Protein AF-A0A368G6C1-F1 (afdb_monomer_lite)

Foldseek 3Di:
DQDPVLVVVLVVLVVVLVVLVVVLVCLVPDPPDFPQLSLLSVLLSVLSVQLSVLSVVLVVLVVDPDPVVSVVSNLVSVLSNLLSLLLNQLSLVSNVVLVVCCVPPVVVCVVPRNPPVNSVCSVVVSNVSSVVVSVVCSVVVPPSVVSNVVSVVSVVVSVVVVVVVVVVVVVVVVVVVVVD

Sequence (180 aa):
MISVPLTIVLLMYLLGNILSIVSLYILINHAGLHKNFRMVVILLILFGFLRSFAIYFLSANDYITEEFLQTNIREYLLAAFVYAICGFAIASLFLSIERCIAVYKPKQYERYSDKAILPCITLFTTLLLTAILGFWANKNTDNQIPLITVTTAAGIISLIVSFCLFALLKKSWRKFDANV

pLDDT: mean 75.35, std 10.46, range [46.41, 88.94]

Radius of gyration: 19.51 Å; chains: 1; bounding box: 48×31×70 Å

Structure (mmCIF, N/CA/C/O backbone):
data_AF-A0A368G6C1-F1
#
_entry.id   AF-A0A368G6C1-F1
#
loop_
_atom_site.group_PDB
_atom_site.id
_atom_site.type_symbol
_atom_site.label_atom_id
_atom_site.label_alt_id
_atom_site.label_comp_id
_atom_site.label_asym_id
_atom_site.label_entity_id
_atom_site.label_seq_id
_atom_site.pdbx_PDB_ins_code
_atom_site.Cartn_x
_atom_site.Cartn_y
_atom_site.Cartn_z
_atom_site.occupancy
_atom_site.B_iso_or_equiv
_atom_site.auth_seq_id
_atom_site.auth_comp_id
_atom_site.auth_asym_id
_atom_site.auth_atom_id
_atom_site.pdbx_PDB_model_num
ATOM 1 N N . MET A 1 1 ? -27.074 6.790 14.274 1.00 55.84 1 MET A N 1
ATOM 2 C CA . MET A 1 1 ? -27.446 6.844 12.839 1.00 55.84 1 MET A CA 1
ATOM 3 C C . MET A 1 1 ? -26.167 6.993 12.032 1.00 55.84 1 MET A C 1
ATOM 5 O O . MET A 1 1 ? -25.356 7.834 12.397 1.00 55.84 1 MET A O 1
ATOM 9 N N . ILE A 1 2 ? -25.960 6.180 10.993 1.00 65.75 2 ILE A N 1
ATOM 10 C CA . ILE A 1 2 ? -24.771 6.286 10.130 1.00 65.75 2 ILE A CA 1
ATOM 11 C C . ILE A 1 2 ? -24.845 7.614 9.372 1.00 65.75 2 ILE A C 1
ATOM 13 O O . ILE A 1 2 ? -25.849 7.900 8.720 1.00 65.75 2 ILE A O 1
ATOM 17 N N . SER A 1 3 ? -23.804 8.436 9.478 1.00 79.31 3 SER A N 1
ATOM 18 C CA . SER A 1 3 ? -23.736 9.705 8.759 1.00 79.31 3 SER A CA 1
ATOM 19 C C . SER A 1 3 ? -23.426 9.461 7.276 1.00 79.31 3 SER A C 1
ATOM 21 O O . SER A 1 3 ? -22.649 8.575 6.926 1.00 79.31 3 SER A O 1
ATOM 23 N N . VAL A 1 4 ? -24.014 10.265 6.384 1.00 75.75 4 VAL A N 1
ATOM 24 C CA . VAL A 1 4 ? -23.760 10.189 4.930 1.00 75.75 4 VAL A CA 1
ATOM 25 C C . VAL A 1 4 ? -22.255 10.203 4.583 1.00 75.75 4 VAL A C 1
ATOM 27 O O . VAL A 1 4 ? -21.843 9.388 3.755 1.00 75.75 4 VAL A O 1
ATOM 30 N N . PRO A 1 5 ? -21.401 11.030 5.227 1.00 74.94 5 PRO A N 1
ATOM 31 C CA . PRO A 1 5 ? -19.956 10.997 4.997 1.00 74.94 5 PRO A CA 1
ATOM 32 C C . PRO A 1 5 ? -19.320 9.647 5.343 1.00 74.94 5 PRO A C 1
ATOM 34 O O . PRO A 1 5 ? -18.483 9.156 4.587 1.00 74.94 5 PRO A O 1
ATOM 37 N N . LEU A 1 6 ? -19.736 9.021 6.449 1.00 74.56 6 LEU A N 1
ATOM 38 C CA . LEU A 1 6 ? -19.211 7.723 6.872 1.00 74.56 6 LEU A CA 1
ATOM 39 C C . LEU A 1 6 ? -19.566 6.631 5.856 1.00 74.56 6 LEU A C 1
ATOM 41 O O . LEU A 1 6 ? -18.702 5.846 5.470 1.00 74.56 6 LEU A O 1
ATOM 45 N N . THR A 1 7 ? -20.801 6.628 5.349 1.00 78.31 7 THR A N 1
ATOM 46 C CA . THR A 1 7 ? -21.238 5.685 4.307 1.00 78.31 7 THR A CA 1
ATOM 47 C C . THR A 1 7 ? -20.398 5.807 3.036 1.00 78.31 7 THR A C 1
ATOM 49 O O . THR A 1 7 ? -19.979 4.793 2.477 1.00 78.31 7 THR A O 1
ATOM 52 N N . ILE A 1 8 ? -20.107 7.035 2.590 1.00 77.69 8 ILE A N 1
ATOM 53 C CA . ILE A 1 8 ? -19.274 7.282 1.400 1.00 77.69 8 ILE A CA 1
ATOM 54 C C . ILE A 1 8 ? -17.854 6.747 1.613 1.00 77.69 8 ILE A C 1
ATOM 56 O O . ILE A 1 8 ? -17.314 6.070 0.736 1.00 77.69 8 ILE A O 1
ATOM 60 N N . VAL A 1 9 ? -17.262 7.006 2.782 1.00 76.06 9 VAL A N 1
ATOM 61 C CA . VAL A 1 9 ? -15.922 6.514 3.131 1.00 76.06 9 VAL A CA 1
ATOM 62 C C . VAL A 1 9 ? -15.884 4.984 3.118 1.00 76.06 9 VAL A C 1
ATOM 64 O O . VAL A 1 9 ? -15.007 4.398 2.482 1.00 76.06 9 VAL A O 1
ATOM 67 N N . LEU A 1 10 ? -16.858 4.325 3.749 1.00 80.38 10 LEU A N 1
ATOM 68 C CA . LEU A 1 10 ? -16.955 2.862 3.775 1.00 80.38 10 LEU A CA 1
ATOM 69 C C . LEU A 1 10 ? -17.082 2.266 2.367 1.00 80.38 10 LEU A C 1
ATOM 71 O O . LEU A 1 10 ? -16.419 1.273 2.054 1.00 80.38 10 LEU A O 1
ATOM 75 N N . LEU A 1 11 ? -17.881 2.900 1.507 1.00 80.06 11 LEU A N 1
ATOM 76 C CA . LEU A 1 11 ? -18.085 2.473 0.126 1.00 80.06 11 LEU A CA 1
ATOM 77 C C . LEU A 1 11 ? -16.814 2.653 -0.719 1.00 80.06 11 LEU A C 1
ATOM 79 O O . LEU A 1 11 ? -16.469 1.759 -1.492 1.00 80.06 11 LEU A O 1
ATOM 83 N N . MET A 1 12 ? -16.064 3.744 -0.518 1.00 80.06 12 MET A N 1
ATOM 84 C CA . MET A 1 12 ? -14.744 3.934 -1.137 1.00 80.06 12 MET A CA 1
ATOM 85 C C . MET A 1 12 ? -13.767 2.816 -0.764 1.00 80.06 12 MET A C 1
ATOM 87 O O . MET A 1 12 ? -13.094 2.273 -1.641 1.00 80.06 12 MET A O 1
ATOM 91 N N . TYR A 1 13 ? -13.691 2.452 0.517 1.00 79.50 13 TYR A N 1
ATOM 92 C CA . TYR A 1 13 ? -12.810 1.372 0.964 1.00 79.50 13 TYR A CA 1
ATOM 93 C C . TYR A 1 13 ? -13.264 0.001 0.446 1.00 79.50 13 TYR A C 1
ATOM 95 O O . TYR A 1 13 ? -12.424 -0.809 0.055 1.00 79.50 13 TYR A O 1
ATOM 103 N N . LEU A 1 14 ? -14.577 -0.240 0.350 1.00 80.06 14 LEU A N 1
ATOM 104 C CA . LEU A 1 14 ? -15.117 -1.478 -0.224 1.00 80.06 14 LEU A CA 1
ATOM 105 C C . LEU A 1 14 ? -14.733 -1.618 -1.699 1.00 80.06 14 LEU A C 1
ATOM 107 O O . LEU A 1 14 ? -14.235 -2.662 -2.120 1.00 80.06 14 LEU A O 1
ATOM 111 N N . LEU A 1 15 ? -14.912 -0.546 -2.469 1.00 80.88 15 LEU A N 1
ATOM 112 C CA . LEU A 1 15 ? -14.528 -0.504 -3.875 1.00 80.88 15 LEU A CA 1
ATOM 113 C C . LEU A 1 15 ? -13.011 -0.690 -4.038 1.00 80.88 15 LEU A C 1
ATOM 115 O O . LEU A 1 15 ? -12.570 -1.463 -4.889 1.00 80.88 15 LEU A O 1
ATOM 119 N N . GLY A 1 16 ? -12.216 -0.055 -3.171 1.00 77.38 16 GLY A N 1
ATOM 120 C CA . GLY A 1 16 ? -10.768 -0.246 -3.102 1.00 77.38 16 GLY A CA 1
ATOM 121 C C . GLY A 1 16 ? -10.362 -1.702 -2.854 1.00 77.38 16 GLY A C 1
ATOM 122 O O . GLY A 1 16 ? -9.473 -2.213 -3.537 1.00 77.38 16 GLY A O 1
ATOM 123 N N . ASN A 1 17 ? -11.039 -2.403 -1.943 1.00 82.12 17 ASN A N 1
ATOM 124 C CA . ASN A 1 17 ? -10.784 -3.818 -1.663 1.00 82.12 17 ASN A CA 1
ATOM 125 C C . ASN A 1 17 ? -11.118 -4.718 -2.855 1.00 82.12 17 ASN A C 1
ATOM 127 O O . ASN A 1 17 ? -10.312 -5.580 -3.203 1.00 82.12 17 ASN A O 1
ATOM 131 N N . ILE A 1 18 ? -12.254 -4.492 -3.524 1.00 81.75 18 ILE A N 1
ATOM 132 C CA . ILE A 1 18 ? -12.636 -5.253 -4.726 1.00 81.75 18 ILE A CA 1
ATOM 133 C C . ILE A 1 18 ? -11.558 -5.105 -5.808 1.00 81.75 18 ILE A C 1
ATOM 135 O O . ILE A 1 18 ? -11.057 -6.102 -6.332 1.00 81.75 18 ILE A O 1
ATOM 139 N N . LEU A 1 19 ? -11.138 -3.870 -6.097 1.00 79.56 19 LEU A N 1
ATOM 140 C CA . LEU A 1 19 ? -10.070 -3.600 -7.065 1.00 79.56 19 LEU A CA 1
ATOM 141 C C . LEU A 1 19 ? -8.726 -4.213 -6.641 1.00 79.56 19 LEU A C 1
ATOM 143 O O . LEU A 1 19 ? -7.961 -4.678 -7.491 1.00 79.56 19 LEU A O 1
ATOM 147 N N . SER A 1 20 ? -8.439 -4.247 -5.339 1.00 81.25 20 SER A N 1
ATOM 148 C CA . SER A 1 20 ? -7.212 -4.837 -4.795 1.00 81.25 20 SER A CA 1
ATOM 149 C C . SER A 1 20 ? -7.184 -6.360 -4.952 1.00 81.25 20 SER A C 1
ATOM 151 O O . SER A 1 20 ? -6.136 -6.908 -5.289 1.00 81.25 20 SER A O 1
ATOM 153 N N . ILE A 1 21 ? -8.327 -7.042 -4.805 1.00 80.19 21 ILE A N 1
ATOM 154 C CA . ILE A 1 21 ? -8.460 -8.487 -5.070 1.00 80.19 21 ILE A CA 1
ATOM 155 C C . ILE A 1 21 ? -8.202 -8.786 -6.550 1.00 80.19 21 ILE A C 1
ATOM 157 O O . ILE A 1 21 ? -7.421 -9.683 -6.869 1.00 80.19 21 ILE A O 1
ATOM 161 N N . VAL A 1 22 ? -8.802 -8.009 -7.459 1.00 79.19 22 VAL A N 1
ATOM 162 C CA . VAL A 1 22 ? -8.560 -8.160 -8.905 1.00 79.19 22 VAL A CA 1
ATOM 163 C C . VAL A 1 22 ? -7.083 -7.926 -9.232 1.00 79.19 22 VAL A C 1
ATOM 165 O O . VAL A 1 22 ? -6.479 -8.697 -9.977 1.00 79.19 22 VAL A O 1
ATOM 168 N N . SER A 1 23 ? -6.474 -6.902 -8.632 1.00 78.31 23 SER A N 1
ATOM 169 C CA . SER A 1 23 ? -5.050 -6.596 -8.815 1.00 78.31 23 SER A CA 1
ATOM 170 C C . SER A 1 23 ? -4.153 -7.736 -8.328 1.00 78.31 23 SER A C 1
ATOM 172 O O . SER A 1 23 ? -3.209 -8.110 -9.022 1.00 78.31 23 SER A O 1
ATOM 174 N N . LEU A 1 24 ? -4.467 -8.332 -7.173 1.00 81.69 24 LEU A N 1
ATOM 175 C CA . LEU A 1 24 ? -3.734 -9.473 -6.626 1.00 81.69 24 LEU A CA 1
ATOM 176 C C . LEU A 1 24 ? -3.854 -10.709 -7.529 1.00 81.69 24 LEU A C 1
ATOM 178 O O . LEU A 1 24 ? -2.854 -11.372 -7.798 1.00 81.69 24 LEU A O 1
ATOM 182 N N . TYR A 1 25 ? -5.055 -10.983 -8.045 1.00 80.12 25 TYR A N 1
ATOM 183 C CA . TYR A 1 25 ? -5.298 -12.076 -8.987 1.00 80.12 25 TYR A CA 1
ATOM 184 C C . TYR A 1 25 ? -4.452 -11.935 -10.260 1.00 80.12 25 TYR A C 1
ATOM 186 O O . TYR A 1 25 ? -3.793 -12.888 -10.682 1.00 80.12 25 TYR A O 1
ATOM 194 N N . ILE A 1 26 ? -4.414 -10.733 -10.845 1.00 79.00 26 ILE A N 1
ATOM 195 C CA . ILE A 1 26 ? -3.572 -10.442 -12.016 1.00 79.00 26 ILE A CA 1
ATOM 196 C C . ILE A 1 26 ? -2.094 -10.652 -11.671 1.00 79.00 26 ILE A C 1
ATOM 198 O O . ILE A 1 26 ? -1.358 -11.260 -12.448 1.00 79.00 26 ILE A O 1
ATOM 202 N N . LEU A 1 27 ? -1.660 -10.189 -10.498 1.00 80.31 27 LEU A N 1
ATOM 203 C CA . LEU A 1 27 ? -0.264 -10.255 -10.076 1.00 80.31 27 LEU A CA 1
ATOM 204 C C . LEU A 1 27 ? 0.248 -11.686 -9.871 1.00 80.31 27 LEU A C 1
ATOM 206 O O . LEU A 1 27 ? 1.405 -11.977 -10.183 1.00 80.31 27 LEU A O 1
ATOM 210 N N . ILE A 1 28 ? -0.606 -12.567 -9.345 1.00 76.88 28 ILE A N 1
ATOM 211 C CA . ILE A 1 28 ? -0.286 -13.983 -9.133 1.00 76.88 28 ILE A CA 1
ATOM 212 C C . ILE A 1 28 ? -0.228 -14.721 -10.476 1.00 76.88 28 ILE A C 1
ATOM 214 O O . ILE A 1 28 ? 0.698 -15.498 -10.707 1.00 76.88 28 ILE A O 1
ATOM 218 N N . ASN A 1 29 ? -1.172 -14.445 -11.380 1.00 75.12 29 ASN A N 1
ATOM 219 C CA . ASN A 1 29 ? -1.310 -15.193 -12.631 1.00 75.12 29 ASN A CA 1
ATOM 220 C C . ASN A 1 29 ? -0.419 -14.691 -13.775 1.00 75.12 29 ASN A C 1
ATOM 222 O O . ASN A 1 29 ? -0.139 -15.445 -14.707 1.00 75.12 29 ASN A O 1
ATOM 226 N N . HIS A 1 30 ? 0.050 -13.441 -13.753 1.00 74.12 30 HIS A N 1
ATOM 227 C CA . HIS A 1 30 ? 0.976 -12.951 -14.773 1.00 74.12 30 HIS A CA 1
ATOM 228 C C . HIS A 1 30 ? 2.436 -13.278 -14.435 1.00 74.12 30 HIS A C 1
ATOM 230 O O . HIS A 1 30 ? 3.109 -12.599 -13.657 1.00 74.12 30 HIS A O 1
ATOM 236 N N . ALA A 1 31 ? 2.962 -14.299 -15.116 1.00 58.03 31 ALA A N 1
ATOM 237 C CA . ALA A 1 31 ? 4.341 -14.766 -14.985 1.00 58.03 31 ALA A CA 1
ATOM 238 C C . ALA A 1 31 ? 5.408 -13.786 -15.522 1.00 58.03 31 ALA A C 1
ATOM 240 O O . ALA A 1 31 ? 6.582 -13.971 -15.212 1.00 58.03 31 ALA A O 1
ATOM 241 N N . GLY A 1 32 ? 5.021 -12.741 -16.263 1.00 66.25 32 GLY A N 1
ATOM 242 C CA . GLY A 1 32 ? 5.947 -11.798 -16.907 1.00 66.25 32 GLY A CA 1
ATOM 243 C C . GLY A 1 32 ? 6.377 -10.583 -16.075 1.00 66.25 32 GLY A C 1
ATOM 244 O O . GLY A 1 32 ? 7.208 -9.812 -16.540 1.00 66.25 32 GLY A O 1
ATOM 245 N N . LEU A 1 33 ? 5.835 -10.365 -14.868 1.00 71.88 33 LEU A N 1
ATOM 246 C CA . LEU A 1 33 ? 6.248 -9.214 -14.050 1.00 71.88 33 LEU A CA 1
ATOM 247 C C . LEU A 1 33 ? 7.543 -9.503 -13.292 1.00 71.88 33 LEU A C 1
ATOM 249 O O . LEU A 1 33 ? 7.695 -10.582 -12.718 1.00 71.88 33 LEU A O 1
ATOM 253 N N . HIS A 1 34 ? 8.432 -8.521 -13.192 1.00 80.06 34 HIS A N 1
ATOM 254 C CA . HIS A 1 34 ? 9.635 -8.665 -12.381 1.00 80.06 34 HIS A CA 1
ATOM 255 C C . HIS A 1 34 ? 9.317 -8.893 -10.902 1.00 80.06 34 HIS A C 1
ATOM 257 O O . HIS A 1 34 ? 8.352 -8.348 -10.357 1.00 80.06 34 HIS A O 1
ATOM 263 N N . LYS A 1 35 ? 10.149 -9.692 -10.228 1.00 82.44 35 LYS A N 1
ATOM 264 C CA . LYS A 1 35 ? 9.893 -10.115 -8.839 1.00 82.44 35 LYS A CA 1
ATOM 265 C C . LYS A 1 35 ? 9.842 -8.946 -7.858 1.00 82.44 35 LYS A C 1
ATOM 267 O O . LYS A 1 35 ? 8.988 -8.941 -6.974 1.00 82.44 35 LYS A O 1
ATOM 272 N N . ASN A 1 36 ? 10.721 -7.956 -8.021 1.00 81.69 36 ASN A N 1
ATOM 273 C CA . ASN A 1 36 ? 10.719 -6.769 -7.168 1.00 81.69 36 ASN A CA 1
ATOM 274 C C . ASN A 1 36 ? 9.430 -5.948 -7.330 1.00 81.69 36 ASN A C 1
ATOM 276 O O . ASN A 1 36 ? 8.798 -5.614 -6.331 1.00 81.69 36 ASN A O 1
ATOM 280 N N . PHE A 1 37 ? 8.981 -5.745 -8.571 1.00 82.88 37 PHE A N 1
ATOM 281 C CA . PHE A 1 37 ? 7.724 -5.058 -8.861 1.00 82.88 37 PHE A CA 1
ATOM 282 C C . PHE A 1 37 ? 6.537 -5.754 -8.220 1.00 82.88 37 PHE A C 1
ATOM 284 O O . PHE A 1 37 ? 5.716 -5.116 -7.560 1.00 82.88 37 PHE A O 1
ATOM 291 N N . ARG A 1 38 ? 6.471 -7.085 -8.339 1.00 85.25 38 ARG A N 1
ATOM 292 C CA . ARG A 1 38 ? 5.426 -7.856 -7.661 1.00 85.25 38 ARG A CA 1
ATOM 293 C C . ARG A 1 38 ? 5.457 -7.630 -6.158 1.00 85.25 38 ARG A C 1
ATOM 295 O O . ARG A 1 38 ? 4.409 -7.410 -5.565 1.00 85.25 38 ARG A O 1
ATOM 302 N N . MET A 1 39 ? 6.640 -7.629 -5.554 1.00 87.38 39 MET A N 1
ATOM 303 C CA . MET A 1 39 ? 6.766 -7.448 -4.113 1.00 87.38 39 MET A CA 1
ATO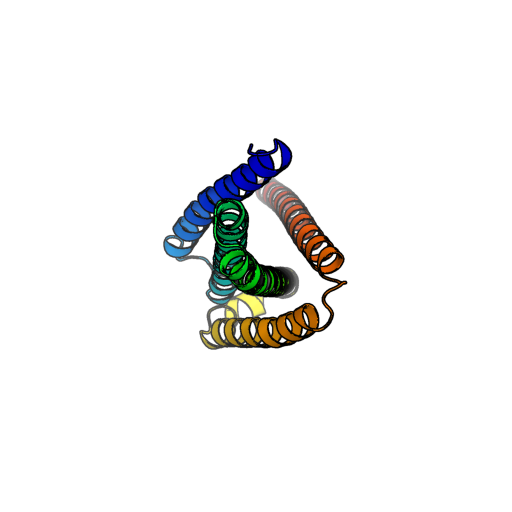M 304 C C . MET A 1 39 ? 6.256 -6.084 -3.641 1.00 87.38 39 MET A C 1
ATOM 306 O O . MET A 1 39 ? 5.497 -6.007 -2.676 1.00 87.38 39 MET A O 1
ATOM 310 N N . VAL A 1 40 ? 6.618 -5.011 -4.345 1.00 86.19 40 VAL A N 1
ATOM 311 C CA . VAL A 1 40 ? 6.156 -3.655 -4.022 1.00 86.19 40 VAL A CA 1
ATOM 312 C C . VAL A 1 40 ? 4.633 -3.542 -4.153 1.00 86.19 40 VAL A C 1
ATOM 314 O O . VAL A 1 40 ? 3.977 -2.970 -3.281 1.00 86.19 40 VAL A O 1
ATOM 317 N N . VAL A 1 41 ? 4.052 -4.131 -5.202 1.00 86.56 41 VAL A N 1
ATOM 318 C CA . VAL A 1 41 ? 2.594 -4.150 -5.404 1.00 86.56 41 VAL A CA 1
ATOM 319 C C . VAL A 1 41 ? 1.886 -4.980 -4.325 1.00 86.56 41 VAL A C 1
ATOM 321 O O . VAL A 1 41 ? 0.850 -4.550 -3.823 1.00 86.56 41 VAL A O 1
ATOM 324 N N . ILE A 1 42 ? 2.447 -6.122 -3.908 1.00 87.81 42 ILE A N 1
ATOM 325 C CA . ILE A 1 42 ? 1.916 -6.923 -2.788 1.00 87.81 42 ILE A CA 1
ATOM 326 C C . ILE A 1 42 ? 1.899 -6.097 -1.502 1.00 87.81 42 ILE A C 1
ATOM 328 O O . ILE A 1 42 ? 0.883 -6.078 -0.811 1.00 87.81 42 ILE A O 1
ATOM 332 N N . LEU A 1 43 ? 2.991 -5.389 -1.194 1.00 88.31 43 LEU A N 1
ATOM 333 C CA . LEU A 1 43 ? 3.065 -4.526 -0.012 1.00 88.31 43 LEU A CA 1
ATOM 334 C C . LEU A 1 43 ? 2.003 -3.421 -0.064 1.00 88.31 43 LEU A C 1
ATOM 336 O O . LEU A 1 43 ? 1.308 -3.202 0.925 1.00 88.31 43 LEU A O 1
ATOM 340 N N . LEU A 1 44 ? 1.818 -2.776 -1.220 1.00 87.25 44 LEU A N 1
ATOM 341 C CA . LEU A 1 44 ? 0.764 -1.775 -1.421 1.00 87.25 44 LEU A CA 1
ATOM 342 C C . LEU A 1 44 ? -0.636 -2.336 -1.167 1.00 87.25 44 LEU A C 1
ATOM 344 O O . LEU A 1 44 ? -1.423 -1.712 -0.457 1.00 87.25 44 LEU A O 1
ATOM 348 N N . ILE A 1 45 ? -0.938 -3.509 -1.726 1.00 86.88 45 ILE A N 1
ATOM 349 C CA . ILE A 1 45 ? -2.231 -4.177 -1.549 1.00 86.88 45 ILE A CA 1
ATOM 350 C C . ILE A 1 45 ? -2.443 -4.546 -0.076 1.00 86.88 45 ILE A C 1
ATOM 352 O O . ILE A 1 45 ? -3.509 -4.282 0.478 1.00 86.88 45 ILE A O 1
ATOM 356 N N . LEU A 1 46 ? -1.425 -5.102 0.584 1.00 88.94 46 LEU A N 1
ATOM 357 C CA . LEU A 1 46 ? -1.511 -5.541 1.976 1.00 88.94 46 LEU A CA 1
ATOM 358 C C . LEU A 1 46 ? -1.723 -4.364 2.939 1.00 88.94 46 LEU A C 1
ATOM 360 O O . LEU A 1 46 ? -2.607 -4.426 3.794 1.00 88.94 46 LEU A O 1
ATOM 364 N N . PHE A 1 47 ? -0.986 -3.264 2.767 1.00 88.19 47 PHE A N 1
ATOM 365 C CA . PHE A 1 47 ? -1.219 -2.041 3.542 1.00 88.19 47 PHE A CA 1
ATOM 366 C C . PHE A 1 47 ? -2.560 -1.378 3.202 1.00 88.19 47 PHE A C 1
ATOM 368 O O . PHE A 1 47 ? -3.205 -0.822 4.092 1.00 88.19 47 PHE 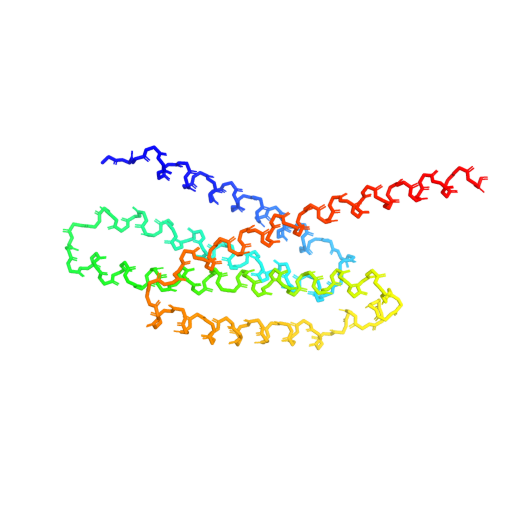A O 1
ATOM 375 N N . GLY A 1 48 ? -3.018 -1.478 1.950 1.00 85.12 48 GLY A N 1
ATOM 376 C CA . GLY A 1 48 ? -4.352 -1.043 1.533 1.00 85.12 48 GLY A CA 1
ATOM 377 C C . GLY A 1 48 ? -5.466 -1.792 2.269 1.00 85.12 48 GLY A C 1
ATOM 378 O O . GLY A 1 48 ? -6.358 -1.157 2.837 1.00 85.12 48 GLY A O 1
ATOM 379 N N . PHE A 1 49 ? -5.369 -3.122 2.349 1.00 86.62 49 PHE A N 1
ATOM 380 C CA . PHE A 1 49 ? -6.298 -3.935 3.133 1.00 86.62 49 PHE A CA 1
ATOM 381 C C . PHE A 1 49 ? -6.229 -3.601 4.619 1.00 86.62 49 PHE A C 1
ATOM 383 O O . PHE A 1 49 ? -7.271 -3.371 5.227 1.00 86.62 49 PHE A O 1
ATOM 390 N N . LEU A 1 50 ? -5.031 -3.518 5.205 1.00 88.00 50 LEU A N 1
ATOM 391 C CA . LEU A 1 50 ? -4.867 -3.199 6.627 1.00 88.00 50 LEU A CA 1
ATOM 392 C C . LEU A 1 50 ? -5.511 -1.849 6.981 1.00 88.00 50 LEU A C 1
ATOM 394 O O . LEU A 1 50 ? -6.225 -1.738 7.978 1.00 88.00 50 LEU A O 1
ATOM 398 N N . ARG A 1 51 ? -5.326 -0.842 6.119 1.00 85.06 51 ARG A N 1
ATOM 399 C CA . ARG A 1 51 ? -5.960 0.475 6.244 1.00 85.06 51 ARG A CA 1
ATOM 400 C C . ARG A 1 51 ? -7.486 0.373 6.185 1.00 85.06 51 ARG A C 1
ATOM 402 O O . ARG A 1 51 ? -8.167 0.984 7.006 1.00 85.06 51 ARG A O 1
ATOM 409 N N . SER A 1 52 ? -8.017 -0.388 5.229 1.00 83.25 52 SER A N 1
ATOM 410 C CA . SER A 1 52 ? -9.460 -0.601 5.100 1.00 83.25 52 SER A CA 1
ATOM 411 C C . SER A 1 52 ? -10.045 -1.317 6.315 1.00 83.25 52 SER A C 1
ATOM 413 O O . SER A 1 52 ? -11.090 -0.904 6.811 1.00 83.25 52 SER A O 1
ATOM 415 N N . PHE A 1 53 ? -9.378 -2.365 6.803 1.00 86.69 53 PHE A N 1
ATOM 416 C CA . PHE A 1 53 ? -9.800 -3.096 7.993 1.00 86.69 53 PHE A CA 1
ATOM 417 C C . PHE A 1 53 ? -9.855 -2.174 9.205 1.00 86.69 53 PHE A C 1
ATOM 419 O O . PHE A 1 53 ? -10.879 -2.136 9.880 1.00 86.69 53 PHE A O 1
ATOM 426 N N . ALA A 1 54 ? -8.810 -1.379 9.440 1.00 86.31 54 ALA A N 1
ATOM 427 C CA . ALA A 1 54 ? -8.785 -0.445 10.558 1.00 86.31 54 ALA A CA 1
ATOM 428 C C . ALA A 1 54 ? -9.973 0.534 10.523 1.00 86.31 54 ALA A C 1
ATOM 430 O O . ALA A 1 54 ? -10.592 0.757 11.556 1.00 86.31 54 ALA A O 1
ATOM 431 N N . ILE A 1 55 ? -10.362 1.048 9.349 1.00 84.06 55 ILE A N 1
ATOM 432 C CA . ILE A 1 55 ? -11.535 1.932 9.205 1.00 84.06 55 ILE A CA 1
ATOM 433 C C . ILE A 1 55 ? -12.857 1.202 9.454 1.00 84.06 55 ILE A C 1
ATOM 435 O O . ILE A 1 55 ? -13.747 1.763 10.095 1.00 84.06 55 ILE A O 1
ATOM 439 N N . TYR A 1 56 ? -13.001 -0.036 8.978 1.00 84.75 56 TYR A N 1
ATOM 440 C CA . TYR A 1 56 ? -14.196 -0.836 9.250 1.00 84.75 56 TYR A CA 1
ATOM 441 C C . TYR A 1 56 ? -14.360 -1.106 10.741 1.00 84.75 56 TYR A C 1
ATOM 443 O O . TYR A 1 56 ? -15.440 -0.881 11.281 1.00 84.75 56 TYR A O 1
ATOM 451 N N . PHE A 1 57 ? -13.282 -1.503 11.418 1.00 83.50 57 PHE A N 1
ATOM 452 C CA . PHE A 1 57 ? -13.298 -1.703 12.863 1.00 83.50 57 PHE A CA 1
ATOM 453 C C . PHE A 1 57 ? -13.508 -0.393 13.622 1.00 83.50 57 PHE A C 1
ATOM 455 O O . PHE A 1 57 ? -14.257 -0.388 14.590 1.00 83.50 57 PHE A O 1
ATOM 462 N N . LEU A 1 58 ? -12.932 0.723 13.167 1.00 83.94 58 LEU A N 1
ATOM 463 C CA . LEU A 1 58 ? -13.143 2.033 13.789 1.00 83.94 58 LEU A CA 1
ATOM 464 C C . LEU A 1 58 ? -14.612 2.462 13.693 1.00 83.94 58 LEU A C 1
ATOM 466 O O . LEU A 1 58 ? -15.168 2.967 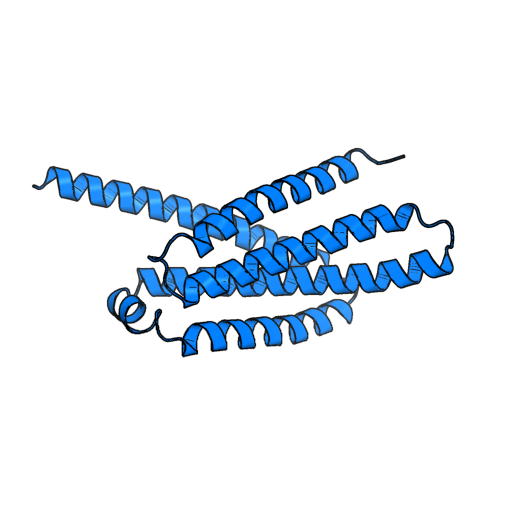14.657 1.00 83.94 58 LEU A O 1
ATOM 470 N N . SER A 1 59 ? -15.251 2.192 12.553 1.00 80.62 59 SER A N 1
ATOM 471 C CA . SER A 1 59 ? -16.676 2.472 12.336 1.00 80.62 59 SER A CA 1
ATOM 472 C C . SER A 1 59 ? -17.579 1.517 13.124 1.00 80.62 59 SER A C 1
ATOM 474 O O . SER A 1 59 ? -18.671 1.895 13.535 1.00 80.62 59 SER A O 1
ATOM 476 N N . ALA A 1 60 ? -17.142 0.270 13.329 1.00 80.88 60 ALA A N 1
ATOM 477 C CA . ALA A 1 60 ? -17.846 -0.713 14.150 1.00 80.88 60 ALA A CA 1
ATOM 478 C C . ALA A 1 60 ? -17.704 -0.426 15.656 1.00 80.88 60 ALA A C 1
ATOM 480 O O . ALA A 1 60 ? -18.617 -0.719 16.425 1.00 80.88 60 ALA A O 1
ATOM 481 N N . ASN A 1 61 ? -16.589 0.179 16.074 1.00 81.31 61 ASN A N 1
ATOM 482 C CA . ASN A 1 61 ? -16.312 0.540 17.463 1.00 81.31 61 ASN A CA 1
ATOM 483 C C . ASN A 1 61 ? -17.353 1.519 18.030 1.00 81.31 61 ASN A C 1
ATOM 485 O O . ASN A 1 61 ? -17.666 1.460 19.212 1.00 81.31 61 ASN A O 1
ATOM 489 N N . ASP A 1 62 ? -17.949 2.362 17.183 1.00 75.31 62 ASP A N 1
ATOM 490 C CA . ASP A 1 62 ? -19.015 3.296 17.572 1.00 75.31 62 ASP A CA 1
ATOM 491 C C . ASP A 1 62 ? -20.323 2.601 18.008 1.00 75.31 62 ASP A C 1
ATOM 493 O O . ASP A 1 62 ? -21.213 3.253 18.552 1.00 75.31 62 ASP A O 1
ATOM 497 N N . TYR A 1 63 ? -20.451 1.286 17.794 1.00 78.75 63 TYR A N 1
ATOM 498 C CA . TYR A 1 63 ? -21.593 0.481 18.244 1.00 78.75 63 TYR A CA 1
ATOM 499 C C . TYR A 1 63 ? -21.336 -0.265 19.562 1.00 78.75 63 TYR A C 1
ATOM 501 O O . TYR A 1 63 ? -22.243 -0.927 20.071 1.00 78.75 63 TYR A O 1
ATOM 509 N N . ILE A 1 64 ? -20.123 -0.185 20.119 1.00 81.19 64 ILE A N 1
ATOM 510 C CA . ILE A 1 64 ? -19.788 -0.812 21.401 1.00 81.19 64 ILE A CA 1
ATOM 511 C C . ILE A 1 64 ? -20.430 -0.002 22.529 1.00 81.19 64 ILE A C 1
ATOM 513 O O . ILE A 1 64 ? -20.251 1.207 22.619 1.00 81.19 64 ILE A O 1
ATOM 517 N N . THR A 1 65 ? -21.192 -0.675 23.391 1.00 74.62 65 THR A N 1
ATOM 518 C CA . THR A 1 65 ? -21.961 -0.034 24.472 1.00 74.62 65 THR A CA 1
ATOM 519 C C . THR A 1 65 ? -21.111 0.264 25.714 1.00 74.62 65 THR A C 1
ATOM 521 O O . THR A 1 65 ? -21.467 1.127 26.510 1.00 74.62 65 THR A O 1
ATOM 524 N N . GLU A 1 66 ? -19.987 -0.438 25.890 1.00 83.62 66 GLU A N 1
ATOM 525 C CA . GLU A 1 66 ? -19.057 -0.234 27.005 1.00 83.62 66 GLU A CA 1
ATOM 526 C C . GLU A 1 66 ? -18.005 0.841 26.684 1.00 83.62 66 GLU A C 1
ATOM 528 O O . GLU A 1 66 ? -17.093 0.619 25.887 1.00 83.62 66 GLU A O 1
ATOM 533 N N . GLU A 1 67 ? -18.085 1.987 27.363 1.00 78.94 67 GLU A N 1
ATOM 534 C CA . GLU A 1 67 ? -17.251 3.176 27.112 1.00 78.94 67 GLU A CA 1
ATOM 535 C C . GLU A 1 67 ? -15.744 2.941 27.359 1.00 78.94 67 GLU A C 1
ATOM 537 O O . GLU A 1 67 ? -14.886 3.396 26.593 1.00 78.94 67 GLU A O 1
ATOM 542 N N . PHE A 1 68 ? -15.401 2.159 28.391 1.00 77.44 68 PHE A N 1
ATOM 543 C CA . PHE A 1 68 ? -14.011 1.795 28.690 1.00 77.44 68 PHE A CA 1
ATOM 544 C C . PHE A 1 68 ? -13.396 0.923 27.586 1.00 77.44 68 PHE A C 1
ATOM 546 O O . PHE A 1 68 ? -12.256 1.138 27.166 1.00 77.44 68 PHE A O 1
ATOM 553 N N . LEU A 1 69 ? -14.154 -0.055 27.088 1.00 78.25 69 LEU A N 1
ATOM 554 C CA . LEU A 1 69 ? -13.703 -0.948 26.027 1.00 78.25 69 LEU A CA 1
ATOM 555 C C . LEU A 1 69 ? -13.598 -0.195 24.691 1.00 78.25 69 LEU A C 1
ATOM 557 O O . LEU A 1 69 ? -12.602 -0.330 23.979 1.00 78.25 69 LEU A O 1
ATOM 561 N N . GLN A 1 70 ? -14.583 0.656 24.399 1.00 80.19 70 GLN A N 1
ATOM 562 C CA . GLN A 1 70 ? -14.641 1.487 23.199 1.00 80.19 70 GLN A CA 1
ATOM 563 C C . GLN A 1 70 ? -13.421 2.410 23.069 1.00 80.19 70 GLN A C 1
ATOM 565 O O . GLN A 1 70 ? -12.860 2.536 21.978 1.00 80.19 70 GLN A O 1
ATOM 570 N N . THR A 1 71 ? -12.997 3.050 24.161 1.00 80.12 71 THR A N 1
ATOM 571 C CA . THR A 1 71 ? -11.883 4.014 24.139 1.00 80.12 71 THR A CA 1
ATOM 572 C C . THR A 1 71 ? -10.545 3.315 23.902 1.00 80.12 71 THR A C 1
ATOM 574 O O . THR A 1 71 ? -9.800 3.702 23.001 1.00 80.12 71 THR A O 1
ATOM 577 N N . ASN A 1 72 ? -10.284 2.220 24.622 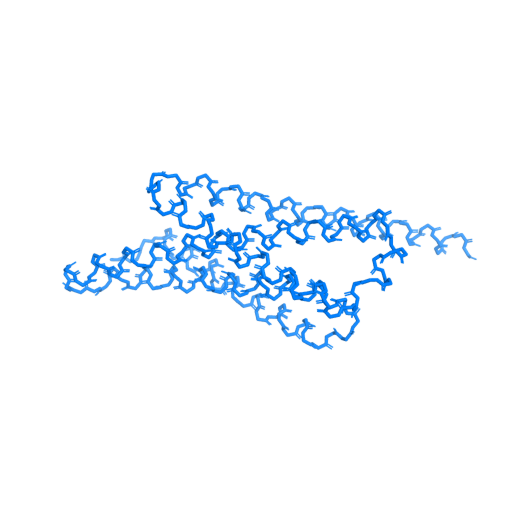1.00 81.50 72 ASN A N 1
ATOM 578 C CA . ASN A 1 72 ? -9.055 1.440 24.463 1.00 81.50 72 ASN A CA 1
ATOM 579 C C . ASN A 1 72 ? -8.929 0.853 23.048 1.00 81.50 72 ASN A C 1
ATOM 581 O O . ASN A 1 72 ? -7.887 0.981 22.405 1.00 81.50 72 ASN A O 1
ATOM 585 N N . ILE A 1 73 ? -9.998 0.241 22.523 1.00 82.81 73 ILE A N 1
ATOM 586 C CA . ILE A 1 73 ? -9.991 -0.333 21.169 1.00 82.81 73 ILE A CA 1
ATOM 587 C C . ILE A 1 73 ? -9.752 0.759 20.121 1.00 82.81 73 ILE A C 1
ATOM 589 O O . ILE A 1 73 ? -8.974 0.558 19.185 1.00 82.81 73 ILE A O 1
ATOM 593 N N . ARG A 1 74 ? -10.371 1.934 20.287 1.00 82.06 74 ARG A N 1
ATOM 594 C CA . ARG A 1 74 ? -10.206 3.065 19.368 1.00 82.06 74 ARG A CA 1
ATOM 595 C C . ARG A 1 74 ? -8.754 3.519 19.261 1.00 82.06 74 ARG A C 1
ATOM 597 O O . ARG A 1 74 ? -8.290 3.754 18.147 1.00 82.06 74 ARG A O 1
ATOM 604 N N . GLU A 1 75 ? -8.037 3.621 20.375 1.00 81.94 75 GLU A N 1
ATOM 605 C CA . GLU A 1 75 ? -6.625 4.024 20.377 1.00 81.94 75 GLU A CA 1
ATOM 606 C C . GLU A 1 75 ? -5.746 3.031 19.608 1.00 81.94 75 GLU A C 1
ATOM 608 O O . GLU A 1 75 ? -4.978 3.433 18.728 1.00 81.94 75 GLU A O 1
ATOM 613 N N . TYR A 1 76 ? -5.912 1.728 19.856 1.00 84.06 76 TYR A N 1
ATOM 614 C CA . TYR A 1 76 ? -5.168 0.697 19.126 1.00 84.06 76 TYR A CA 1
ATOM 615 C C . TYR A 1 76 ? -5.511 0.671 17.632 1.00 84.06 76 TYR A C 1
ATOM 617 O O . TYR A 1 76 ? -4.619 0.505 16.795 1.00 84.06 76 TYR A O 1
ATOM 625 N N . LEU A 1 77 ? -6.782 0.873 17.273 1.00 84.56 77 LEU A N 1
ATOM 626 C CA . LEU A 1 77 ? -7.219 0.933 15.877 1.00 84.56 77 LEU A CA 1
ATOM 627 C C . LEU A 1 77 ? -6.684 2.170 15.152 1.00 84.56 77 LEU A C 1
ATOM 629 O O . LEU A 1 77 ? -6.256 2.056 14.002 1.00 84.56 77 LEU A O 1
ATOM 633 N N . LEU A 1 78 ? -6.659 3.331 15.811 1.00 82.94 78 LEU A N 1
ATOM 634 C CA . LEU A 1 78 ? -6.054 4.546 15.260 1.00 82.94 78 LEU A CA 1
ATOM 635 C C . LEU A 1 78 ? -4.549 4.361 15.055 1.00 82.94 78 LEU A C 1
ATOM 637 O O . LEU A 1 78 ? -4.039 4.671 13.978 1.00 82.94 78 LEU A O 1
ATOM 641 N N . ALA A 1 79 ? -3.850 3.776 16.029 1.00 82.06 79 ALA A N 1
ATOM 642 C CA . ALA A 1 79 ? -2.433 3.461 15.888 1.00 82.06 79 ALA A CA 1
ATOM 643 C C . ALA A 1 79 ? -2.180 2.517 14.699 1.00 82.06 79 ALA A C 1
ATOM 645 O O . ALA A 1 79 ? -1.317 2.795 13.862 1.00 82.06 79 ALA A O 1
ATOM 646 N N . ALA A 1 80 ? -2.957 1.434 14.577 1.00 85.00 80 ALA A N 1
ATOM 647 C CA . ALA A 1 80 ? -2.864 0.491 13.460 1.00 85.00 80 ALA A CA 1
ATOM 648 C C . ALA A 1 80 ? -3.156 1.159 12.104 1.00 85.00 80 ALA A C 1
ATOM 650 O O . ALA A 1 80 ? -2.462 0.895 11.118 1.00 85.00 80 ALA A O 1
ATOM 651 N N . PHE A 1 81 ? -4.135 2.065 12.058 1.00 85.19 81 PHE A N 1
ATOM 652 C CA . PHE A 1 81 ? -4.456 2.852 10.870 1.00 85.19 81 PHE A CA 1
ATOM 653 C C . PHE A 1 81 ? -3.275 3.732 10.433 1.00 85.19 81 PHE A C 1
ATOM 655 O O . PHE A 1 81 ? -2.919 3.736 9.251 1.00 85.19 81 PHE A O 1
ATOM 662 N N . VAL A 1 82 ? -2.610 4.410 11.374 1.00 82.62 82 VAL A N 1
ATOM 663 C CA . VAL A 1 82 ? -1.418 5.232 11.099 1.00 82.62 82 VAL A CA 1
ATOM 664 C C . VAL A 1 82 ? -0.277 4.382 10.537 1.00 82.62 82 VAL A C 1
ATOM 666 O O . VAL A 1 82 ? 0.293 4.738 9.503 1.00 82.62 82 VAL A O 1
ATOM 669 N N . TYR A 1 83 ? 0.017 3.225 11.140 1.00 85.12 83 TYR A N 1
ATOM 670 C CA . TYR A 1 83 ? 1.026 2.301 10.604 1.00 85.12 83 TYR A CA 1
ATOM 671 C C . TYR A 1 83 ? 0.691 1.836 9.181 1.00 85.12 83 TYR A C 1
ATOM 673 O O . TYR A 1 83 ? 1.579 1.792 8.326 1.00 85.12 83 TYR A O 1
ATOM 681 N N . ALA A 1 84 ? -0.581 1.540 8.897 1.00 86.38 84 ALA A N 1
ATOM 682 C CA . ALA A 1 84 ? -1.016 1.135 7.564 1.00 86.38 84 ALA A CA 1
ATOM 683 C C . ALA A 1 84 ? -0.803 2.245 6.520 1.00 86.38 84 ALA A C 1
ATOM 685 O O . ALA A 1 84 ? -0.339 1.973 5.412 1.00 86.38 84 ALA A O 1
ATOM 686 N N . ILE A 1 85 ? -1.080 3.504 6.874 1.00 83.12 85 ILE A N 1
ATOM 687 C CA . ILE A 1 85 ? -0.844 4.659 5.994 1.00 83.12 85 ILE A CA 1
ATOM 688 C C . ILE A 1 85 ? 0.651 4.872 5.750 1.00 83.12 85 ILE A C 1
ATOM 690 O O . ILE A 1 85 ? 1.049 5.080 4.603 1.00 83.12 85 ILE A O 1
ATOM 694 N N . CYS A 1 86 ? 1.483 4.780 6.792 1.00 82.81 86 CYS A N 1
ATOM 695 C CA . CYS A 1 86 ? 2.939 4.867 6.660 1.00 82.81 86 CYS A CA 1
ATOM 696 C C . CYS A 1 86 ? 3.481 3.789 5.713 1.00 82.81 86 CYS A C 1
ATOM 698 O O . CYS A 1 86 ? 4.249 4.094 4.800 1.00 82.81 86 CYS A O 1
ATOM 700 N N . GLY A 1 87 ? 3.051 2.539 5.891 1.00 83.69 87 GLY A N 1
ATOM 701 C CA . GLY A 1 87 ? 3.475 1.433 5.033 1.00 83.69 87 GLY A CA 1
ATOM 702 C C . GLY A 1 87 ? 3.041 1.618 3.585 1.00 83.69 87 GLY A C 1
ATOM 703 O O . GLY A 1 87 ? 3.841 1.442 2.663 1.00 83.69 87 GLY A O 1
ATOM 704 N N . PHE A 1 88 ? 1.810 2.086 3.378 1.00 85.81 88 PHE A N 1
ATOM 705 C CA . PHE A 1 88 ? 1.306 2.434 2.053 1.00 85.81 88 PHE A CA 1
ATOM 706 C C . PHE A 1 88 ? 2.120 3.567 1.397 1.00 85.81 88 PHE A C 1
ATOM 708 O O . PHE A 1 88 ? 2.403 3.511 0.196 1.00 85.81 88 PHE A O 1
ATOM 715 N N . ALA A 1 89 ? 2.552 4.567 2.177 1.00 81.88 89 ALA A N 1
ATOM 716 C CA . ALA A 1 89 ? 3.420 5.663 1.733 1.00 81.88 89 ALA A CA 1
ATOM 717 C C . ALA A 1 89 ? 4.743 5.154 1.166 1.00 81.88 89 ALA A C 1
ATOM 719 O O . ALA A 1 89 ? 5.140 5.490 0.049 1.00 81.88 89 ALA A O 1
ATOM 720 N N . ILE A 1 90 ? 5.427 4.338 1.964 1.00 84.00 90 ILE A N 1
ATOM 721 C CA . ILE A 1 90 ? 6.773 3.862 1.667 1.00 84.00 90 ILE A CA 1
ATOM 722 C C . ILE A 1 90 ? 6.723 2.898 0.484 1.00 84.00 90 ILE A C 1
ATOM 724 O O . ILE A 1 90 ? 7.533 3.009 -0.435 1.00 84.00 90 ILE A O 1
ATOM 728 N N . ALA A 1 91 ? 5.728 2.009 0.443 1.00 85.75 91 ALA A N 1
ATOM 729 C CA . ALA A 1 91 ? 5.529 1.126 -0.700 1.00 85.75 91 ALA A CA 1
ATOM 730 C C . ALA A 1 91 ? 5.229 1.924 -1.991 1.00 85.75 91 ALA A C 1
ATOM 732 O O . ALA A 1 91 ? 5.764 1.605 -3.053 1.00 85.75 91 ALA A O 1
ATOM 733 N N . SER A 1 92 ? 4.467 3.024 -1.903 1.00 82.69 92 SER A N 1
ATOM 734 C CA . SER A 1 92 ? 4.221 3.932 -3.041 1.00 82.69 92 SER A CA 1
ATOM 735 C C . SER A 1 92 ? 5.497 4.640 -3.516 1.00 82.69 92 SER A C 1
ATOM 737 O O . SER A 1 92 ? 5.707 4.824 -4.722 1.00 82.69 92 SER A O 1
ATOM 739 N N . LEU A 1 93 ? 6.371 5.021 -2.582 1.00 79.94 93 LEU A N 1
ATOM 740 C CA . LEU A 1 93 ? 7.677 5.597 -2.891 1.00 79.94 93 LEU A CA 1
ATOM 741 C C . LEU A 1 93 ? 8.566 4.577 -3.613 1.00 79.94 93 LEU A C 1
ATOM 743 O O . LEU A 1 93 ? 9.121 4.896 -4.665 1.00 79.94 93 LEU A O 1
ATOM 747 N N . PHE A 1 94 ? 8.650 3.344 -3.108 1.00 82.75 94 PHE A N 1
ATOM 748 C CA . PHE A 1 94 ? 9.418 2.281 -3.760 1.00 82.75 94 PHE A CA 1
ATOM 749 C C . PHE A 1 94 ? 8.895 1.956 -5.158 1.00 82.75 94 PHE A C 1
ATOM 751 O O . PHE A 1 94 ? 9.702 1.779 -6.069 1.00 82.75 94 PHE A O 1
ATOM 758 N N . LEU A 1 95 ? 7.576 1.982 -5.368 1.00 83.12 95 LEU A N 1
ATOM 759 C CA . LEU A 1 95 ? 6.986 1.811 -6.699 1.00 83.12 95 LEU A CA 1
ATOM 760 C C . LEU A 1 95 ? 7.435 2.919 -7.662 1.00 83.12 95 LEU A C 1
ATOM 762 O O . LEU A 1 95 ? 7.721 2.668 -8.833 1.00 83.12 95 LEU A O 1
ATOM 766 N N . SER A 1 96 ? 7.507 4.155 -7.170 1.00 76.38 96 SER A N 1
ATOM 767 C CA . SER A 1 96 ? 7.937 5.311 -7.963 1.00 76.38 96 SER A CA 1
ATOM 768 C C . SER A 1 96 ? 9.424 5.230 -8.317 1.00 76.38 96 SER A C 1
ATOM 770 O O . SER A 1 96 ? 9.797 5.466 -9.468 1.00 76.38 96 SER A O 1
ATOM 772 N N . ILE A 1 97 ? 10.266 4.834 -7.358 1.00 78.00 97 ILE A N 1
ATOM 773 C CA . ILE A 1 97 ? 11.701 4.597 -7.576 1.00 78.00 97 ILE A CA 1
ATOM 774 C C . ILE A 1 97 ? 11.902 3.481 -8.600 1.00 78.00 97 ILE A C 1
ATOM 776 O O . ILE A 1 97 ? 12.690 3.630 -9.532 1.00 78.00 97 ILE A O 1
ATOM 780 N N . GLU A 1 98 ? 11.168 2.381 -8.466 1.00 78.44 98 GLU A N 1
ATOM 781 C CA . GLU A 1 98 ? 11.269 1.258 -9.386 1.00 78.44 98 GLU A CA 1
ATOM 782 C C . GLU A 1 98 ? 10.909 1.652 -10.821 1.00 78.44 98 GLU A C 1
ATOM 784 O O . GLU A 1 98 ? 11.667 1.364 -11.750 1.00 78.44 98 GLU A O 1
ATOM 789 N N . ARG A 1 99 ? 9.801 2.377 -11.008 1.00 75.12 99 ARG A N 1
ATOM 790 C CA . ARG A 1 99 ? 9.412 2.907 -12.324 1.00 75.12 99 ARG A CA 1
ATOM 791 C C . ARG A 1 99 ? 10.475 3.840 -12.898 1.00 75.12 99 ARG A C 1
ATOM 793 O O . ARG A 1 99 ? 10.771 3.765 -14.087 1.00 75.12 99 ARG A O 1
ATOM 800 N N . CYS A 1 100 ? 11.072 4.688 -12.064 1.00 69.94 100 CYS A N 1
ATOM 801 C CA . CYS A 1 100 ? 12.160 5.573 -12.468 1.00 69.94 100 CYS A CA 1
ATOM 802 C C . CYS A 1 100 ? 13.368 4.767 -12.982 1.00 69.94 100 CYS A C 1
ATOM 804 O O . CYS A 1 100 ? 13.862 5.013 -14.083 1.00 69.94 100 CYS A O 1
ATOM 806 N N . ILE A 1 101 ? 13.795 3.738 -12.245 1.00 74.69 101 ILE A N 1
ATOM 807 C CA . ILE A 1 101 ? 14.917 2.873 -12.641 1.00 74.69 101 ILE A CA 1
ATOM 808 C C . ILE A 1 101 ? 14.612 2.127 -13.946 1.00 74.69 101 ILE A C 1
ATOM 810 O O . ILE A 1 101 ? 15.476 2.072 -14.826 1.00 74.69 101 ILE A O 1
ATOM 814 N N . ALA A 1 102 ? 13.393 1.605 -14.099 1.00 73.94 102 ALA A N 1
ATOM 815 C CA . ALA A 1 102 ? 12.965 0.915 -15.314 1.00 73.94 102 ALA A CA 1
ATOM 816 C C . ALA A 1 102 ? 13.024 1.824 -16.558 1.00 73.94 102 ALA A C 1
ATOM 818 O O . ALA A 1 102 ? 13.404 1.362 -17.633 1.00 73.94 102 ALA A O 1
ATOM 819 N N . VAL A 1 103 ? 12.711 3.118 -16.410 1.00 71.50 103 VAL A N 1
ATOM 820 C CA . VAL A 1 103 ? 12.749 4.103 -17.506 1.00 71.50 103 VAL A CA 1
ATOM 821 C C . VAL A 1 103 ? 14.175 4.559 -17.824 1.00 71.50 103 VAL A C 1
ATOM 823 O O . VAL A 1 103 ? 14.569 4.559 -18.989 1.00 71.50 103 VAL A O 1
ATOM 826 N N . TYR A 1 104 ? 14.966 4.948 -16.820 1.00 68.25 104 TYR A N 1
ATOM 827 C CA . TYR A 1 104 ? 16.295 5.525 -17.063 1.00 68.25 104 TYR A CA 1
ATOM 828 C C . TYR A 1 104 ? 17.374 4.477 -17.358 1.00 68.25 104 TYR A C 1
ATOM 830 O O . TYR A 1 104 ? 18.338 4.777 -18.065 1.00 68.25 104 TYR A O 1
ATOM 838 N N . LYS A 1 105 ? 17.261 3.259 -16.810 1.00 75.56 105 LYS A N 1
ATOM 839 C CA . LYS A 1 105 ? 18.282 2.205 -16.952 1.00 75.56 105 LYS A CA 1
ATOM 840 C C . LYS A 1 105 ? 17.662 0.826 -17.239 1.00 75.56 105 LYS A C 1
ATOM 842 O O . LYS A 1 105 ? 17.871 -0.109 -16.461 1.00 75.56 105 LYS A O 1
ATOM 847 N N . PRO A 1 106 ? 16.988 0.643 -18.391 1.00 75.44 106 PRO A N 1
ATOM 848 C CA . PRO A 1 106 ? 16.244 -0.582 -18.704 1.00 75.44 106 PRO A CA 1
ATOM 849 C C . PRO A 1 106 ? 17.128 -1.840 -18.720 1.00 75.44 106 PRO A C 1
ATOM 851 O O . PRO A 1 106 ? 16.782 -2.843 -18.107 1.00 75.44 106 PRO A O 1
ATOM 854 N N . LYS A 1 107 ? 18.331 -1.768 -19.314 1.00 73.62 107 LYS A N 1
ATOM 855 C CA . LYS A 1 107 ? 19.272 -2.908 -19.381 1.00 73.62 107 LYS A CA 1
ATOM 856 C C . LYS A 1 107 ? 19.750 -3.388 -18.007 1.00 73.62 107 LYS A C 1
ATOM 858 O O . LYS A 1 107 ? 20.054 -4.564 -17.828 1.00 73.62 107 LYS A O 1
ATOM 863 N N . GLN A 1 108 ? 19.882 -2.474 -17.043 1.00 73.94 108 GLN A N 1
ATOM 864 C CA . GLN A 1 108 ? 20.242 -2.841 -15.671 1.00 73.94 108 GLN A CA 1
ATOM 865 C C . GLN A 1 108 ? 19.017 -3.376 -14.930 1.00 73.94 108 GLN A C 1
ATOM 867 O O . GLN A 1 108 ? 19.123 -4.371 -14.221 1.00 73.94 108 GLN A O 1
ATOM 872 N N . TYR A 1 109 ? 17.852 -2.764 -15.132 1.00 73.56 109 TYR A N 1
ATOM 873 C CA . TYR A 1 109 ? 16.610 -3.226 -14.528 1.00 73.56 109 TYR A CA 1
ATOM 874 C C . TYR A 1 109 ? 16.309 -4.686 -14.900 1.00 73.56 109 TYR A C 1
ATOM 876 O O . TYR A 1 109 ? 16.196 -5.524 -14.010 1.00 73.56 109 TYR A O 1
ATOM 884 N N . GLU A 1 110 ? 16.337 -5.034 -16.186 1.00 72.19 110 GLU A N 1
ATOM 885 C CA . GLU A 1 110 ? 16.077 -6.401 -16.665 1.00 72.19 110 GLU A CA 1
ATOM 886 C C . GLU A 1 110 ? 17.052 -7.437 -16.068 1.00 72.19 110 GLU A C 1
ATOM 888 O O . GLU A 1 110 ? 16.660 -8.535 -15.683 1.00 72.19 110 GLU A O 1
ATOM 893 N N . ARG A 1 111 ? 18.327 -7.064 -15.887 1.00 72.31 111 ARG A N 1
ATOM 894 C CA . ARG A 1 111 ? 19.376 -7.973 -15.392 1.00 72.31 111 ARG A CA 1
ATOM 895 C C . ARG A 1 111 ? 19.352 -8.204 -13.877 1.00 72.31 111 ARG A C 1
ATOM 897 O O . ARG A 1 111 ? 19.844 -9.233 -13.406 1.00 72.31 111 ARG A O 1
ATOM 904 N N . TYR A 1 112 ? 18.860 -7.241 -13.097 1.00 71.75 112 TYR A N 1
ATOM 905 C CA . TYR A 1 112 ? 18.919 -7.288 -11.629 1.00 71.75 112 TYR A CA 1
ATOM 906 C C . TYR A 1 112 ? 17.546 -7.421 -10.953 1.00 71.75 112 TYR A C 1
ATOM 908 O O . TYR A 1 112 ? 17.504 -7.861 -9.805 1.00 71.75 112 TYR A O 1
ATOM 916 N N . SER A 1 113 ? 16.443 -7.112 -11.640 1.00 65.38 113 SER A N 1
ATOM 917 C CA . SER A 1 113 ? 15.095 -7.084 -11.046 1.00 65.38 113 SER A CA 1
ATOM 918 C C . SER A 1 113 ? 14.518 -8.476 -10.724 1.00 65.38 113 SER A C 1
ATOM 920 O O . SER A 1 113 ? 13.703 -8.620 -9.810 1.00 65.38 113 SER A O 1
ATOM 922 N N . ASP A 1 114 ? 15.006 -9.532 -11.386 1.00 69.88 114 ASP A N 1
ATOM 923 C CA . ASP A 1 114 ? 14.579 -10.921 -11.127 1.00 69.88 114 ASP A CA 1
ATOM 924 C C . ASP A 1 114 ? 15.397 -11.648 -10.050 1.00 69.88 114 ASP A C 1
ATOM 926 O O . ASP A 1 114 ? 15.085 -12.792 -9.676 1.00 69.88 114 ASP A O 1
ATOM 930 N N . LYS A 1 115 ? 16.435 -10.994 -9.512 1.00 79.31 115 LYS A N 1
ATOM 931 C CA . LYS A 1 115 ? 17.208 -11.533 -8.391 1.00 79.31 115 LYS A CA 1
ATOM 932 C C . LYS A 1 115 ? 16.364 -11.469 -7.123 1.00 79.31 115 LYS A C 1
ATOM 934 O O . LYS A 1 115 ? 15.920 -10.399 -6.730 1.00 79.31 115 LYS A O 1
ATOM 939 N N . ALA A 1 116 ? 16.220 -12.604 -6.437 1.00 74.00 116 ALA A N 1
ATOM 940 C CA . ALA A 1 116 ? 15.413 -12.726 -5.216 1.00 74.00 116 ALA A CA 1
ATOM 941 C C . ALA A 1 116 ? 15.902 -11.856 -4.039 1.00 74.00 116 ALA A C 1
ATOM 943 O O . ALA A 1 116 ? 15.152 -11.596 -3.110 1.00 74.00 116 ALA A O 1
ATOM 944 N N . ILE A 1 117 ? 17.140 -11.360 -4.090 1.00 79.88 117 ILE A N 1
ATOM 945 C CA . ILE A 1 117 ? 17.705 -10.474 -3.064 1.00 79.88 117 ILE A CA 1
ATOM 946 C C . ILE A 1 117 ? 16.988 -9.116 -3.053 1.00 79.88 117 ILE A C 1
ATOM 948 O O . ILE A 1 117 ? 16.729 -8.567 -1.986 1.00 79.88 117 ILE A O 1
ATOM 952 N N . LEU A 1 118 ? 16.636 -8.587 -4.229 1.00 80.31 118 LEU A N 1
ATOM 953 C CA . LEU A 1 118 ? 16.015 -7.272 -4.356 1.00 80.31 118 LEU A CA 1
ATOM 954 C C . LEU A 1 118 ? 14.637 -7.186 -3.665 1.00 80.31 118 LEU A C 1
ATOM 956 O O . LEU A 1 118 ? 14.509 -6.304 -2.820 1.00 80.31 118 LEU A O 1
ATOM 960 N N . PRO A 1 119 ? 13.662 -8.100 -3.904 1.00 82.19 119 PRO A N 1
ATOM 961 C CA . PRO A 1 119 ? 12.371 -8.086 -3.210 1.00 82.19 119 PRO A CA 1
ATOM 962 C C . PRO A 1 119 ? 12.497 -8.269 -1.689 1.00 82.19 119 PRO A C 1
ATOM 964 O O . PRO A 1 119 ? 11.723 -7.689 -0.931 1.00 82.19 119 PRO A O 1
ATOM 967 N N . CYS A 1 120 ? 13.480 -9.045 -1.216 1.00 82.94 120 CYS A N 1
ATOM 968 C CA . CYS A 1 120 ? 13.723 -9.200 0.220 1.00 82.94 120 CYS A CA 1
ATOM 969 C C . CYS A 1 120 ? 14.207 -7.893 0.860 1.00 82.94 120 CYS A C 1
ATOM 971 O O . CYS A 1 120 ? 13.758 -7.538 1.950 1.00 82.94 120 CYS A O 1
ATOM 973 N N . ILE A 1 121 ? 15.089 -7.154 0.179 1.00 85.50 121 ILE A N 1
ATOM 974 C CA . ILE A 1 121 ? 15.558 -5.847 0.652 1.00 85.50 121 ILE A CA 1
ATOM 975 C C . ILE A 1 121 ? 14.406 -4.842 0.664 1.00 85.50 121 ILE A C 1
ATOM 977 O O . ILE A 1 121 ? 14.241 -4.142 1.663 1.00 85.50 121 ILE A O 1
ATOM 981 N N . THR A 1 122 ? 13.589 -4.769 -0.392 1.00 85.12 122 THR A N 1
ATOM 982 C CA . THR A 1 122 ? 12.407 -3.887 -0.421 1.00 85.12 122 THR A CA 1
ATOM 983 C C . THR A 1 122 ? 11.407 -4.238 0.675 1.00 85.12 122 THR A C 1
ATOM 985 O O . THR A 1 122 ? 10.926 -3.324 1.339 1.00 85.12 122 THR A O 1
ATOM 988 N N . LEU A 1 123 ? 11.137 -5.520 0.945 1.00 86.56 123 LEU A N 1
ATOM 989 C CA . LEU A 1 123 ? 10.300 -5.918 2.086 1.00 86.56 123 LEU A CA 1
ATOM 990 C C . LEU A 1 123 ? 10.886 -5.426 3.409 1.00 86.56 123 LEU A C 1
ATOM 992 O O . LEU A 1 123 ? 10.198 -4.744 4.168 1.00 86.56 123 LEU A O 1
ATOM 996 N N . PHE A 1 124 ? 12.152 -5.745 3.676 1.00 87.06 124 PHE A N 1
ATOM 997 C CA . PHE A 1 124 ? 12.778 -5.432 4.956 1.00 87.06 124 PHE A CA 1
ATOM 998 C C . PHE A 1 124 ? 12.832 -3.922 5.196 1.00 87.06 124 PHE A C 1
ATOM 1000 O O . PHE A 1 124 ? 12.411 -3.437 6.243 1.00 87.06 124 PHE A O 1
ATOM 1007 N N . THR A 1 125 ? 13.287 -3.168 4.195 1.00 85.62 125 THR A N 1
ATOM 1008 C CA . THR A 1 125 ? 13.359 -1.704 4.262 1.00 85.62 125 THR A CA 1
ATOM 1009 C C . THR A 1 125 ? 11.984 -1.065 4.402 1.00 85.62 125 THR A C 1
ATOM 1011 O O . THR A 1 125 ? 11.835 -0.150 5.208 1.00 85.62 125 THR A O 1
ATOM 1014 N N . THR A 1 126 ? 10.967 -1.565 3.691 1.00 86.50 126 THR A N 1
ATOM 1015 C CA . THR A 1 126 ? 9.598 -1.051 3.820 1.00 86.50 126 THR A CA 1
ATOM 1016 C C . THR A 1 126 ? 9.074 -1.264 5.233 1.00 86.50 126 THR A C 1
ATOM 1018 O O . THR A 1 126 ? 8.590 -0.315 5.844 1.00 86.50 126 THR A O 1
ATOM 1021 N N . LEU A 1 127 ? 9.210 -2.471 5.790 1.00 87.88 127 L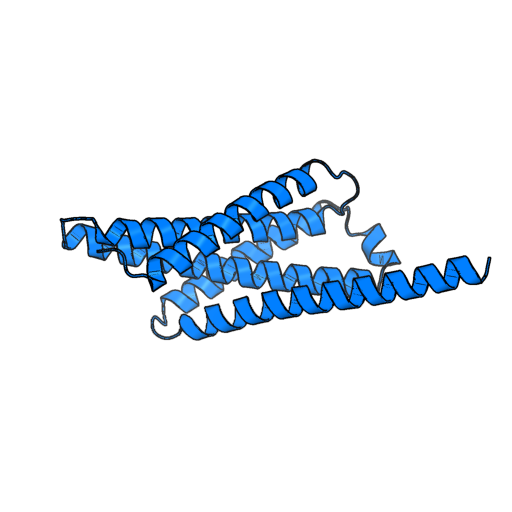EU A N 1
ATOM 1022 C CA . LEU A 1 127 ? 8.741 -2.778 7.144 1.00 87.88 127 LEU A CA 1
ATOM 1023 C C . LEU A 1 127 ? 9.490 -1.969 8.210 1.00 87.88 127 LEU A C 1
ATOM 1025 O O . LEU A 1 127 ? 8.859 -1.396 9.097 1.00 87.88 127 LEU A O 1
ATOM 1029 N N . LEU A 1 128 ? 10.816 -1.862 8.093 1.00 87.75 128 LEU A N 1
ATOM 1030 C CA . LEU A 1 128 ? 11.648 -1.106 9.027 1.00 87.75 128 LEU A CA 1
ATOM 1031 C C . LEU A 1 128 ? 11.299 0.388 9.017 1.00 87.75 128 LEU A C 1
ATOM 1033 O O . LEU A 1 128 ? 11.063 0.977 10.072 1.00 87.75 128 LEU A O 1
ATOM 1037 N N . LEU A 1 129 ? 11.200 0.998 7.833 1.00 82.12 129 LEU A N 1
ATOM 1038 C CA . LEU A 1 129 ? 10.796 2.399 7.704 1.00 82.12 129 LEU A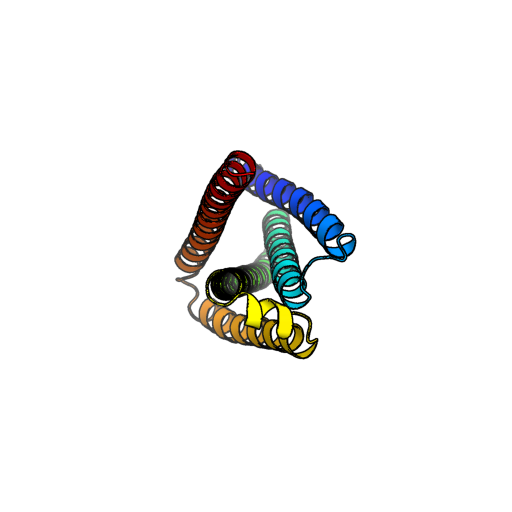 CA 1
ATOM 1039 C C . LEU A 1 129 ? 9.364 2.619 8.204 1.00 82.12 129 LEU A C 1
ATOM 1041 O O . LEU A 1 129 ? 9.095 3.633 8.844 1.00 82.12 129 LEU A O 1
ATOM 1045 N N . THR A 1 130 ? 8.461 1.661 7.970 1.00 85.31 130 THR A N 1
ATOM 1046 C CA . THR A 1 130 ? 7.075 1.727 8.458 1.00 85.31 130 THR A CA 1
ATOM 1047 C C . THR A 1 130 ? 7.034 1.720 9.981 1.00 85.31 130 THR A C 1
ATOM 1049 O O . THR A 1 130 ? 6.302 2.510 10.574 1.00 85.31 130 THR A O 1
ATOM 1052 N N . ALA A 1 131 ? 7.845 0.876 10.622 1.00 82.38 131 ALA A N 1
ATOM 1053 C CA . ALA A 1 131 ? 7.935 0.808 12.075 1.00 82.38 131 ALA A CA 1
ATOM 1054 C C . ALA A 1 131 ? 8.474 2.117 12.673 1.00 82.38 131 ALA A C 1
ATOM 1056 O O . ALA A 1 131 ? 7.872 2.655 13.603 1.00 82.38 131 ALA A O 1
ATOM 1057 N N . ILE A 1 132 ? 9.559 2.660 12.108 1.00 82.25 132 ILE A N 1
ATOM 1058 C CA . ILE A 1 132 ? 10.186 3.905 12.580 1.00 82.25 132 ILE A CA 1
ATOM 1059 C C . ILE A 1 132 ? 9.234 5.092 12.404 1.00 82.25 132 ILE A C 1
ATOM 1061 O O . ILE A 1 132 ? 8.959 5.814 13.364 1.00 82.25 132 ILE A O 1
ATOM 1065 N N . LEU A 1 133 ? 8.707 5.288 11.190 1.00 80.50 133 LEU A N 1
ATOM 1066 C CA . LEU A 1 133 ? 7.830 6.419 10.891 1.00 80.50 133 LEU A CA 1
ATOM 1067 C C . LEU A 1 133 ? 6.482 6.296 11.599 1.00 80.50 133 LEU A C 1
ATOM 1069 O O . LEU A 1 133 ? 5.972 7.296 12.089 1.00 80.50 133 LEU A O 1
ATOM 1073 N N . GLY A 1 134 ? 5.919 5.092 11.701 1.00 78.62 134 GLY A N 1
ATOM 1074 C CA . GLY A 1 134 ? 4.671 4.868 12.427 1.00 78.62 134 GLY A CA 1
ATOM 1075 C C . GLY A 1 134 ? 4.815 5.084 13.934 1.00 78.62 134 GLY A C 1
ATOM 1076 O O . GLY A 1 134 ? 3.950 5.715 14.536 1.00 78.62 134 GLY A O 1
ATOM 1077 N N . PHE A 1 135 ? 5.935 4.667 14.540 1.00 81.75 135 PHE A N 1
ATOM 1078 C CA . PHE A 1 135 ? 6.222 4.975 15.946 1.00 81.75 135 PHE A CA 1
ATOM 1079 C C . PHE A 1 135 ? 6.355 6.484 16.168 1.00 81.75 135 PHE A C 1
ATOM 1081 O O . PHE A 1 135 ? 5.769 7.040 17.098 1.00 81.75 135 PHE A O 1
ATOM 1088 N N . TRP A 1 136 ? 7.088 7.164 15.284 1.00 78.88 136 TRP A N 1
ATOM 1089 C CA . TRP A 1 136 ? 7.261 8.610 15.364 1.00 78.88 136 TRP A CA 1
ATOM 1090 C C . TRP A 1 136 ? 5.945 9.373 15.141 1.00 78.88 136 TRP A C 1
ATOM 1092 O O . TRP A 1 136 ? 5.688 10.357 15.831 1.00 78.88 136 TRP A O 1
ATOM 1102 N N . ALA A 1 137 ? 5.085 8.900 14.236 1.00 75.56 137 ALA A N 1
ATOM 1103 C CA . ALA A 1 137 ? 3.772 9.487 13.978 1.00 75.56 137 ALA A CA 1
ATOM 1104 C C . ALA A 1 137 ? 2.803 9.299 15.157 1.00 75.56 137 ALA A C 1
ATOM 1106 O O . ALA A 1 137 ? 2.126 10.250 15.539 1.00 75.56 137 ALA A O 1
ATOM 1107 N N . ASN A 1 138 ? 2.777 8.116 15.781 1.00 75.25 138 ASN A N 1
ATOM 1108 C CA . ASN A 1 138 ? 1.927 7.863 16.950 1.00 75.25 138 ASN A CA 1
ATOM 1109 C C . ASN A 1 138 ? 2.376 8.635 18.194 1.00 75.25 138 ASN A C 1
ATOM 1111 O O . ASN A 1 138 ? 1.537 9.026 18.998 1.00 75.25 138 ASN A O 1
ATOM 1115 N N . LYS A 1 139 ? 3.680 8.896 18.347 1.00 77.44 139 LYS A N 1
ATOM 1116 C CA . LYS A 1 139 ? 4.202 9.698 19.463 1.00 77.44 139 LYS A CA 1
ATOM 1117 C C . LYS A 1 139 ? 3.824 11.184 19.365 1.00 77.44 139 LYS A C 1
ATOM 1119 O O . LYS A 1 139 ? 3.739 11.852 20.388 1.00 77.44 139 LYS A O 1
ATOM 1124 N N . ASN A 1 140 ? 3.616 11.701 18.154 1.00 70.38 140 ASN A N 1
ATOM 1125 C CA . ASN A 1 140 ? 3.319 13.112 17.884 1.00 70.38 140 ASN A CA 1
ATOM 1126 C C . ASN A 1 140 ? 1.846 13.314 17.483 1.00 70.38 140 ASN A C 1
ATOM 1128 O O . ASN A 1 140 ? 1.585 13.984 16.487 1.00 70.38 140 ASN A O 1
ATOM 1132 N N . THR A 1 141 ? 0.923 12.692 18.225 1.00 60.38 141 THR A N 1
ATOM 1133 C CA . THR A 1 141 ? -0.541 12.528 18.047 1.00 60.38 141 THR A CA 1
ATOM 1134 C C . THR A 1 141 ? -1.306 13.553 17.183 1.00 60.38 141 THR A C 1
ATOM 1136 O O . THR A 1 141 ? -2.266 13.167 16.521 1.00 60.38 141 THR A O 1
ATOM 1139 N N . ASP A 1 142 ? -0.876 14.813 17.110 1.00 54.88 142 ASP A N 1
ATOM 1140 C CA . ASP A 1 142 ? -1.514 15.906 16.364 1.00 54.88 142 ASP A CA 1
ATOM 1141 C C . ASP A 1 142 ? -1.244 15.927 14.838 1.00 54.88 142 ASP A C 1
ATOM 1143 O O . ASP A 1 142 ? -1.983 16.563 14.087 1.00 54.88 142 ASP A O 1
ATOM 1147 N N . ASN A 1 143 ? -0.229 15.214 14.326 1.00 54.50 143 ASN A N 1
ATOM 1148 C CA . ASN A 1 143 ? 0.254 15.359 12.933 1.00 54.50 143 ASN A CA 1
ATOM 1149 C C . ASN A 1 143 ? -0.162 14.240 11.949 1.00 54.50 143 ASN A C 1
ATOM 1151 O O . ASN A 1 143 ? 0.522 13.975 10.955 1.00 54.50 143 ASN A O 1
ATOM 1155 N N . GLN A 1 144 ? -1.300 13.580 12.172 1.00 57.12 144 GLN A N 1
ATOM 1156 C CA . GLN A 1 144 ? -1.733 12.439 11.344 1.00 57.12 144 GLN A CA 1
ATOM 1157 C C . GLN A 1 144 ? -2.356 12.854 9.990 1.00 57.12 144 GLN A C 1
ATOM 1159 O O . GLN A 1 144 ? -2.207 12.154 8.986 1.00 57.12 144 GLN A O 1
ATOM 1164 N N . ILE A 1 145 ? -3.005 14.023 9.926 1.00 57.84 145 ILE A N 1
ATOM 1165 C CA . ILE A 1 145 ? -3.714 14.524 8.729 1.00 57.84 145 ILE A CA 1
ATOM 1166 C C . ILE A 1 145 ? -2.759 14.876 7.564 1.00 57.84 145 ILE A C 1
ATOM 1168 O O . ILE A 1 145 ? -3.032 14.465 6.428 1.00 57.84 145 ILE A O 1
ATOM 1172 N N . PRO A 1 146 ? -1.617 15.564 7.781 1.00 56.19 146 PRO A N 1
ATOM 1173 C CA . PRO A 1 146 ? -0.659 15.847 6.712 1.00 56.19 146 PRO A CA 1
ATOM 1174 C C . PRO A 1 146 ? -0.101 14.573 6.076 1.00 56.19 146 PRO A C 1
ATOM 1176 O O . PRO A 1 146 ? 0.023 14.497 4.857 1.00 56.19 146 PRO A O 1
ATOM 1179 N N . LEU A 1 147 ? 0.168 13.537 6.875 1.00 57.69 147 LEU A N 1
ATOM 1180 C CA . LEU A 1 147 ? 0.747 12.286 6.384 1.00 57.69 147 LEU A CA 1
ATOM 1181 C C . LEU A 1 147 ? -0.220 11.531 5.457 1.00 57.69 147 LEU A C 1
ATOM 1183 O O . LEU A 1 147 ? 0.178 11.044 4.396 1.00 57.69 147 LEU A O 1
ATOM 1187 N N . ILE A 1 148 ? -1.509 11.512 5.809 1.00 60.72 148 ILE A N 1
ATOM 1188 C CA . ILE A 1 148 ? -2.594 10.981 4.966 1.00 60.72 148 ILE A CA 1
ATOM 1189 C C . ILE A 1 148 ? -2.723 11.788 3.668 1.00 60.72 148 ILE A C 1
ATOM 1191 O O . ILE A 1 148 ? -2.921 11.228 2.589 1.00 60.72 148 ILE A O 1
ATOM 1195 N N . THR A 1 149 ? -2.585 13.108 3.751 1.00 58.62 149 THR A N 1
ATOM 1196 C CA . THR A 1 149 ? -2.730 13.998 2.592 1.00 58.62 149 THR A CA 1
ATOM 1197 C C . THR A 1 149 ? -1.567 13.828 1.611 1.00 58.62 149 THR A C 1
ATOM 1199 O O . THR A 1 149 ? -1.791 13.649 0.414 1.00 58.62 149 THR A O 1
ATOM 1202 N N . VAL A 1 150 ? -0.329 13.783 2.112 1.00 60.09 150 VAL A N 1
ATOM 1203 C CA . VAL A 1 150 ? 0.889 13.591 1.305 1.00 60.09 150 VAL A CA 1
ATOM 1204 C C . VAL A 1 150 ? 0.893 12.223 0.620 1.00 60.09 150 VAL A C 1
ATOM 1206 O O . VAL A 1 150 ? 1.228 12.121 -0.558 1.00 60.09 150 VAL A O 1
ATOM 1209 N N . THR A 1 151 ? 0.461 11.171 1.317 1.00 61.53 151 THR A N 1
ATOM 1210 C CA . THR A 1 151 ? 0.371 9.818 0.738 1.00 61.53 151 THR A CA 1
ATOM 1211 C C . THR A 1 151 ? -0.694 9.697 -0.335 1.00 61.53 151 THR A C 1
ATOM 1213 O O . THR A 1 151 ? -0.450 9.099 -1.384 1.00 61.53 151 THR A O 1
ATOM 1216 N N . THR A 1 152 ? -1.859 10.296 -0.106 1.00 60.31 152 THR A N 1
ATOM 1217 C CA . THR A 1 152 ? -2.948 10.289 -1.087 1.00 60.31 152 THR A CA 1
ATOM 1218 C C . THR A 1 152 ? -2.558 11.101 -2.327 1.00 60.31 152 THR A C 1
ATOM 1220 O O . THR A 1 152 ? -2.756 10.639 -3.452 1.00 60.31 152 THR A O 1
ATOM 1223 N N . ALA A 1 153 ? -1.902 12.253 -2.144 1.00 61.69 153 ALA A N 1
ATOM 1224 C CA . ALA A 1 153 ? -1.365 13.055 -3.242 1.00 61.69 153 ALA A CA 1
ATOM 1225 C C . ALA A 1 153 ? -0.284 12.302 -4.037 1.00 61.69 153 ALA A C 1
ATOM 1227 O O . ALA A 1 153 ? -0.336 12.274 -5.267 1.00 61.69 153 ALA A O 1
ATOM 1228 N N . ALA A 1 154 ? 0.652 11.627 -3.361 1.00 60.62 154 ALA A N 1
ATOM 1229 C CA . ALA A 1 154 ? 1.682 10.820 -4.016 1.00 60.62 154 ALA A CA 1
ATOM 1230 C C . ALA A 1 154 ? 1.083 9.665 -4.839 1.00 60.62 154 ALA A C 1
ATOM 1232 O O . ALA A 1 154 ? 1.529 9.410 -5.961 1.00 60.62 154 ALA A O 1
ATOM 1233 N N . GLY A 1 155 ? 0.034 9.009 -4.328 1.00 55.41 155 GLY A N 1
ATOM 1234 C CA . GLY A 1 155 ? -0.711 7.980 -5.057 1.00 55.41 155 GLY A CA 1
ATOM 1235 C C . GLY A 1 155 ? -1.363 8.510 -6.340 1.00 55.41 155 GLY A C 1
ATOM 1236 O O . GLY A 1 155 ? -1.234 7.893 -7.399 1.00 55.41 155 GLY A O 1
ATOM 1237 N N . ILE A 1 156 ? -1.995 9.687 -6.278 1.00 64.75 156 ILE A N 1
ATOM 1238 C CA . ILE A 1 156 ? -2.622 10.338 -7.442 1.00 64.75 156 ILE A CA 1
ATOM 1239 C C . ILE A 1 156 ? -1.565 10.757 -8.473 1.00 64.75 156 ILE A C 1
ATOM 1241 O O . ILE A 1 156 ? -1.724 10.486 -9.663 1.00 64.75 156 ILE A O 1
ATOM 1245 N N . ILE A 1 157 ? -0.454 11.353 -8.031 1.00 63.66 157 ILE A N 1
ATOM 1246 C CA . ILE A 1 157 ? 0.650 11.753 -8.918 1.00 63.66 157 ILE A CA 1
ATOM 1247 C C . ILE A 1 157 ? 1.248 10.524 -9.618 1.00 63.66 157 ILE A C 1
ATOM 1249 O O . ILE A 1 157 ? 1.443 10.539 -10.833 1.00 63.66 157 ILE A O 1
ATOM 1253 N N . SER A 1 158 ? 1.469 9.429 -8.885 1.00 54.97 158 SER A N 1
ATOM 1254 C CA . SER A 1 158 ? 1.926 8.142 -9.433 1.00 54.97 158 SER A CA 1
ATOM 1255 C C . SER A 1 158 ? 0.996 7.603 -10.530 1.00 54.97 158 SER A C 1
ATOM 1257 O O . SER A 1 158 ? 1.465 7.096 -11.559 1.00 54.97 158 SER A O 1
ATOM 1259 N N . LEU A 1 159 ? -0.319 7.737 -10.342 1.00 59.50 159 LEU A N 1
ATOM 1260 C CA . LEU A 1 159 ? -1.321 7.326 -11.323 1.00 59.50 159 LEU A CA 1
ATOM 1261 C C . LEU A 1 159 ? -1.249 8.192 -12.591 1.00 59.50 159 LEU A C 1
ATOM 1263 O O . LEU A 1 159 ? -1.170 7.654 -13.697 1.00 59.50 159 LEU A O 1
ATOM 1267 N N . ILE A 1 160 ? -1.192 9.519 -12.436 1.00 67.50 160 ILE A N 1
ATOM 1268 C CA . ILE A 1 160 ? -1.085 10.477 -13.550 1.00 67.50 160 ILE A CA 1
ATOM 1269 C C . ILE A 1 160 ? 0.182 10.216 -14.371 1.00 67.50 160 ILE A C 1
ATOM 1271 O O . ILE A 1 160 ? 0.121 10.115 -15.598 1.00 67.50 160 ILE A O 1
ATOM 1275 N N . VAL A 1 161 ? 1.326 10.041 -13.705 1.00 63.31 161 VAL A N 1
ATOM 1276 C CA . VAL A 1 161 ? 2.606 9.745 -14.366 1.00 63.31 161 VAL A CA 1
ATOM 1277 C C . VAL A 1 161 ? 2.524 8.440 -15.163 1.00 63.31 161 VAL A C 1
ATOM 1279 O O . VAL A 1 161 ? 3.002 8.387 -16.296 1.00 63.31 161 VAL A O 1
ATOM 1282 N N . SER A 1 162 ? 1.860 7.412 -14.626 1.00 55.38 162 SER A N 1
ATOM 1283 C CA . SER A 1 162 ? 1.664 6.135 -15.328 1.00 55.38 162 SER A CA 1
ATOM 1284 C C . SER A 1 162 ? 0.823 6.288 -16.597 1.00 55.38 162 SER A C 1
ATOM 1286 O O . SER A 1 162 ? 1.189 5.748 -17.642 1.00 55.38 162 SER A O 1
ATOM 1288 N N . PHE A 1 163 ? -0.268 7.059 -16.537 1.00 67.94 163 PHE A N 1
ATOM 1289 C CA . PHE A 1 163 ? -1.105 7.343 -17.707 1.00 67.94 163 PHE A CA 1
ATOM 1290 C C . PHE A 1 163 ? -0.357 8.151 -18.774 1.00 67.94 163 PHE A C 1
ATOM 1292 O O . PHE A 1 163 ? -0.445 7.824 -19.961 1.00 67.94 163 PHE A O 1
ATOM 1299 N N . CYS A 1 164 ? 0.428 9.154 -18.370 1.00 68.88 164 CYS A N 1
ATOM 1300 C CA . CYS A 1 164 ? 1.273 9.920 -19.289 1.00 68.88 164 CYS A CA 1
ATOM 1301 C C . CYS A 1 164 ? 2.318 9.036 -19.985 1.00 68.88 164 CYS A C 1
ATOM 1303 O O . CYS A 1 164 ? 2.459 9.097 -21.207 1.00 68.88 164 CYS A O 1
ATOM 1305 N N . LEU A 1 165 ? 3.018 8.179 -19.236 1.00 64.81 165 LEU A N 1
ATOM 1306 C CA . LEU A 1 165 ? 3.993 7.232 -19.791 1.00 64.81 165 LEU A CA 1
ATOM 1307 C C . LEU A 1 165 ? 3.344 6.243 -20.763 1.00 64.81 165 LEU A C 1
ATOM 1309 O O . LEU A 1 165 ? 3.877 6.015 -21.848 1.00 64.81 165 LEU A O 1
ATOM 1313 N N . PHE A 1 166 ? 2.169 5.711 -20.425 1.00 62.06 166 PHE A N 1
ATOM 1314 C CA . PHE A 1 166 ? 1.417 4.831 -21.318 1.00 62.06 166 PHE A CA 1
ATOM 1315 C C . PHE A 1 166 ? 1.022 5.537 -22.626 1.00 62.06 166 PHE A C 1
ATOM 1317 O O . PHE A 1 166 ? 1.193 4.982 -23.714 1.00 62.06 166 PHE A O 1
ATOM 1324 N N . ALA A 1 167 ? 0.553 6.786 -22.548 1.00 67.94 167 ALA A N 1
ATOM 1325 C CA . ALA A 1 167 ? 0.210 7.580 -23.726 1.00 67.94 167 ALA A CA 1
ATOM 1326 C C . ALA A 1 167 ? 1.436 7.874 -24.611 1.00 67.94 167 ALA A C 1
ATOM 1328 O O . ALA A 1 167 ? 1.343 7.783 -25.839 1.00 67.94 167 ALA A O 1
ATOM 1329 N N . LEU A 1 168 ? 2.589 8.176 -24.003 1.00 64.94 168 LEU A N 1
ATOM 1330 C CA . LEU A 1 168 ? 3.853 8.401 -24.712 1.00 64.94 168 LEU A CA 1
ATOM 1331 C C . LEU A 1 168 ? 4.353 7.130 -25.405 1.00 64.94 168 LEU A C 1
ATOM 1333 O O . LEU A 1 168 ? 4.683 7.175 -26.592 1.00 64.94 168 LEU A O 1
ATOM 1337 N N . LEU A 1 169 ? 4.334 5.987 -24.715 1.00 63.75 169 LEU A N 1
ATOM 1338 C CA . LEU A 1 169 ? 4.717 4.697 -25.292 1.00 63.75 169 LEU A CA 1
ATOM 1339 C C . LEU A 1 169 ? 3.797 4.308 -26.454 1.00 63.75 169 LEU A C 1
ATOM 1341 O O . LEU A 1 169 ? 4.290 3.943 -27.519 1.00 63.75 169 LEU A O 1
ATOM 1345 N N . LYS A 1 170 ? 2.477 4.498 -26.318 1.00 65.56 170 LYS A N 1
ATOM 1346 C CA . LYS A 1 170 ? 1.508 4.254 -27.403 1.00 65.56 170 LYS A CA 1
ATOM 1347 C C . LYS A 1 170 ? 1.731 5.164 -28.617 1.00 65.56 170 LYS A C 1
ATOM 1349 O O . LYS A 1 170 ? 1.402 4.786 -29.743 1.00 65.56 170 LYS A O 1
ATOM 1354 N N . LYS A 1 171 ? 2.250 6.378 -28.411 1.00 63.00 171 LYS A N 1
ATOM 1355 C CA . LYS A 1 171 ? 2.591 7.316 -29.492 1.00 63.00 171 LYS A CA 1
ATOM 1356 C C . LYS A 1 171 ? 3.916 6.943 -30.167 1.00 63.00 171 LYS A C 1
ATOM 1358 O O . LYS A 1 171 ? 4.033 7.113 -31.375 1.00 63.00 171 LYS A O 1
ATOM 1363 N N . SER A 1 172 ? 4.872 6.410 -29.405 1.00 57.06 172 SER A N 1
ATOM 1364 C CA . SER A 1 172 ? 6.149 5.898 -29.919 1.00 57.06 172 SER A CA 1
ATOM 1365 C C . SER A 1 172 ? 5.962 4.622 -30.746 1.00 57.06 172 SER A C 1
ATOM 1367 O O . SER A 1 172 ? 6.445 4.550 -31.869 1.00 57.06 172 SER A O 1
ATOM 1369 N N . TRP A 1 173 ? 5.166 3.667 -30.254 1.00 53.66 173 TRP A N 1
ATOM 1370 C CA . TRP A 1 173 ? 4.823 2.438 -30.982 1.00 53.66 173 TRP A CA 1
ATOM 1371 C C . TRP A 1 173 ? 4.109 2.724 -32.305 1.00 53.66 173 TRP A C 1
ATOM 1373 O O . TRP A 1 173 ? 4.521 2.223 -33.342 1.00 53.66 173 TRP A O 1
ATOM 1383 N N . ARG A 1 174 ? 3.128 3.639 -32.309 1.00 54.84 174 ARG A N 1
ATOM 1384 C CA . ARG A 1 174 ? 2.464 4.068 -33.552 1.00 54.84 174 ARG A CA 1
ATOM 1385 C C . ARG A 1 174 ? 3.392 4.754 -34.558 1.00 54.84 174 ARG A C 1
ATOM 1387 O O . ARG A 1 174 ? 3.090 4.742 -35.741 1.00 54.84 174 ARG A O 1
ATOM 1394 N N . LYS A 1 175 ? 4.488 5.374 -34.110 1.00 53.34 175 LYS A N 1
ATOM 1395 C CA . LYS A 1 175 ? 5.518 5.916 -35.013 1.00 53.34 175 LYS A CA 1
ATOM 1396 C C . LYS A 1 175 ? 6.459 4.835 -35.540 1.00 53.34 175 LYS A C 1
ATOM 1398 O O . LYS A 1 175 ? 7.009 5.014 -36.616 1.00 53.34 175 LYS A O 1
ATOM 1403 N N . PHE A 1 176 ? 6.659 3.756 -34.787 1.00 48.44 176 PHE A N 1
ATOM 1404 C CA . PHE A 1 176 ? 7.476 2.624 -35.211 1.00 48.44 176 PHE A CA 1
ATOM 1405 C C . PHE A 1 176 ? 6.750 1.807 -36.289 1.00 48.44 176 PHE A C 1
ATOM 1407 O O . PHE A 1 176 ? 7.328 1.574 -37.341 1.00 48.44 176 PHE A O 1
ATOM 1414 N N . ASP A 1 177 ? 5.459 1.513 -36.096 1.00 50.59 177 ASP A N 1
ATOM 1415 C CA . ASP A 1 177 ? 4.619 0.822 -37.093 1.00 50.59 177 ASP A CA 1
ATOM 1416 C C . ASP A 1 177 ? 4.357 1.646 -38.368 1.00 50.59 177 ASP A C 1
ATOM 1418 O O . ASP A 1 177 ? 3.978 1.091 -39.387 1.00 50.59 177 ASP A O 1
ATOM 1422 N N . ALA A 1 178 ? 4.526 2.973 -38.327 1.00 53.25 178 ALA A N 1
ATOM 1423 C CA . ALA A 1 178 ? 4.373 3.843 -39.499 1.00 53.25 178 ALA A CA 1
ATOM 1424 C C . ALA A 1 178 ? 5.668 4.003 -40.321 1.00 53.25 178 ALA A C 1
ATOM 1426 O O . ALA A 1 178 ? 5.636 4.610 -41.389 1.00 53.25 178 ALA A O 1
ATOM 1427 N N . ASN A 1 179 ? 6.797 3.511 -39.801 1.00 47.12 179 ASN A N 1
ATOM 1428 C CA . ASN A 1 179 ? 8.121 3.579 -40.427 1.00 47.12 179 ASN A CA 1
ATOM 1429 C C . ASN A 1 179 ? 8.654 2.188 -40.839 1.00 47.12 179 ASN A C 1
ATOM 1431 O O . ASN A 1 179 ? 9.823 2.077 -41.215 1.00 47.12 179 ASN A O 1
ATOM 1435 N N . VAL A 1 180 ? 7.814 1.151 -40.746 1.00 46.41 180 VAL A N 1
ATOM 1436 C CA . VAL A 1 180 ? 7.996 -0.192 -41.326 1.00 46.41 180 VAL A CA 1
ATOM 1437 C C . VAL A 1 180 ? 6.985 -0.340 -42.454 1.00 46.41 180 VAL A C 1
ATOM 1439 O O . VAL A 1 180 ? 7.371 -0.897 -43.503 1.00 46.41 180 VAL A O 1
#

Secondary structure (DSSP, 8-state):
---HHHHHHHHHHHHHHHHHHHHHHHHHH-TTS-HHHHHHHHHHHHHHHHHHHHHHHHHHHTT-S-HHHHHHHHHHHHHHHHHHHHHHHHHHHHHHHHHHHHHH-HHHHHHHTT-THHHHHHHHHHHHHHHHHHHHHHHTTT-HHHHHHHHHHHHHHHHHHHHHHHHHHHHHHHHHTT--

Organism: Ancylostoma caninum (NCBI:txid29170)

InterPro domains:
  IPR052860 Nematode Receptor-Like/GPCR1 [PTHR47521] (12-175)